Protein AF-A0A842SS06-F1 (afdb_monomer_lite)

pLDDT: mean 89.24, std 9.5, range [50.16, 98.62]

Structure (mmCIF, N/CA/C/O backbone):
data_AF-A0A842SS06-F1
#
_entry.id   AF-A0A842SS06-F1
#
loop_
_atom_site.group_PDB
_atom_site.id
_atom_site.type_symbol
_atom_site.label_atom_id
_atom_site.label_alt_id
_atom_site.label_comp_id
_atom_site.label_asym_id
_atom_site.label_entity_id
_atom_site.label_seq_id
_atom_site.pdbx_PDB_ins_code
_atom_site.Cartn_x
_atom_site.Cartn_y
_atom_site.Cartn_z
_atom_site.occupancy
_atom_site.B_iso_or_equiv
_atom_site.auth_seq_id
_atom_site.auth_comp_id
_atom_site.auth_asym_id
_atom_site.auth_atom_id
_atom_site.pdbx_PDB_model_num
ATOM 1 N N . MET A 1 1 ? -14.547 12.634 39.208 1.00 50.16 1 MET A N 1
ATOM 2 C CA . MET A 1 1 ? -13.342 12.681 38.345 1.00 50.16 1 MET A CA 1
ATOM 3 C C . MET A 1 1 ? -13.257 11.516 37.355 1.00 50.16 1 MET A C 1
ATOM 5 O O . MET A 1 1 ? -12.774 11.749 36.260 1.00 50.16 1 MET A O 1
ATOM 9 N N . ALA A 1 2 ? -13.792 10.322 37.657 1.00 51.84 2 ALA A N 1
ATOM 10 C CA . ALA A 1 2 ? -13.862 9.207 36.695 1.00 51.84 2 ALA A CA 1
ATOM 11 C C . ALA A 1 2 ? -14.720 9.486 35.431 1.00 51.84 2 ALA A C 1
ATOM 13 O O . ALA A 1 2 ? -14.421 8.954 34.372 1.00 51.84 2 ALA A O 1
ATOM 14 N N . SER A 1 3 ? -15.727 10.371 35.515 1.00 61.06 3 SER A N 1
ATOM 15 C CA . SER A 1 3 ? -16.602 10.761 34.384 1.00 61.06 3 SER A CA 1
ATOM 16 C C . SER A 1 3 ? -15.873 11.538 33.279 1.00 61.06 3 SER A C 1
ATOM 18 O O . SER A 1 3 ? -16.062 11.269 32.102 1.00 61.06 3 SER A O 1
ATOM 20 N N . VAL A 1 4 ? -14.992 12.467 33.662 1.00 61.19 4 VAL A N 1
ATOM 21 C CA . VAL A 1 4 ? -14.323 13.394 32.727 1.00 61.19 4 VAL A CA 1
ATOM 22 C C . VAL A 1 4 ? -13.230 12.685 31.922 1.00 61.19 4 VAL A C 1
ATOM 24 O O . VAL A 1 4 ? -12.975 13.020 30.771 1.00 61.19 4 VAL A O 1
ATOM 27 N N . ILE A 1 5 ? -12.583 11.680 32.525 1.00 61.94 5 ILE A N 1
ATOM 28 C CA . ILE A 1 5 ? -11.560 10.871 31.850 1.00 61.94 5 ILE A CA 1
ATOM 29 C C . ILE A 1 5 ? -12.209 9.990 30.769 1.00 61.94 5 ILE A C 1
ATOM 31 O O . ILE A 1 5 ? -11.671 9.901 29.670 1.00 61.94 5 ILE A O 1
ATOM 35 N N . GLY A 1 6 ? -13.387 9.414 31.043 1.00 79.75 6 GLY A N 1
ATOM 36 C CA . GLY A 1 6 ? -14.127 8.603 30.069 1.00 79.75 6 GLY A CA 1
ATOM 37 C C . GLY A 1 6 ? -14.725 9.411 28.911 1.00 79.75 6 GLY A C 1
ATOM 38 O O . GLY A 1 6 ? -14.700 8.953 27.772 1.00 79.75 6 GLY A O 1
ATOM 39 N N . GLU A 1 7 ? -15.215 10.625 29.174 1.00 83.19 7 GLU A N 1
ATOM 40 C CA . GLU A 1 7 ? -15.720 11.528 28.126 1.00 83.19 7 GLU A CA 1
ATOM 41 C C . GLU A 1 7 ? -14.605 11.976 27.177 1.00 83.19 7 GLU A C 1
ATOM 43 O O . GLU A 1 7 ? -14.757 11.880 25.962 1.00 83.19 7 GLU A O 1
ATOM 48 N N . ARG A 1 8 ? -13.442 12.358 27.716 1.00 88.56 8 ARG A N 1
ATOM 49 C CA . ARG A 1 8 ? -12.297 12.780 26.901 1.00 88.56 8 ARG A CA 1
ATOM 50 C C . ARG A 1 8 ? -11.749 11.656 26.021 1.00 88.56 8 ARG A C 1
ATOM 52 O O . ARG A 1 8 ? -11.415 11.896 24.866 1.00 88.56 8 ARG A O 1
ATOM 59 N N . GLU A 1 9 ? -11.636 10.438 26.553 1.00 90.12 9 GLU A N 1
ATOM 60 C CA . GLU A 1 9 ? -11.196 9.284 25.758 1.00 90.12 9 GLU A CA 1
ATOM 61 C C . GLU A 1 9 ? -12.185 8.992 24.622 1.00 90.12 9 GLU A C 1
ATOM 63 O O . GLU A 1 9 ? -11.783 8.707 23.493 1.00 90.12 9 GLU A O 1
ATOM 68 N N . ARG A 1 10 ? -13.486 9.106 24.902 1.00 89.56 10 ARG A N 1
ATOM 69 C CA . ARG A 1 10 ? -14.530 8.927 23.897 1.00 89.56 10 ARG A CA 1
ATOM 70 C C . ARG A 1 10 ? -14.431 9.969 22.781 1.00 89.56 10 ARG A C 1
ATOM 72 O O . ARG A 1 10 ? -14.426 9.583 21.617 1.00 89.56 10 ARG A O 1
ATOM 79 N N . GLU A 1 11 ? -14.298 11.248 23.123 1.00 93.62 11 GLU A N 1
ATOM 80 C CA . GLU A 1 11 ? -14.119 12.330 22.144 1.00 93.62 11 GLU A CA 1
ATOM 81 C C . GLU A 1 11 ? -12.881 12.095 21.266 1.00 93.62 11 GLU A C 1
ATOM 83 O O . GLU A 1 11 ? -12.940 12.250 20.049 1.00 93.62 11 GLU A O 1
ATOM 88 N N . GLN A 1 12 ? -11.770 11.646 21.856 1.00 94.81 12 GLN A N 1
ATOM 89 C CA . GLN A 1 12 ? -10.545 11.329 21.115 1.00 94.81 12 GLN A CA 1
ATOM 90 C C . GLN A 1 12 ? -10.717 10.149 20.150 1.00 94.81 12 GLN A C 1
ATOM 92 O O . GLN A 1 12 ? -10.167 10.172 19.051 1.00 94.81 12 GLN A O 1
ATOM 97 N N . ARG A 1 13 ? -11.480 9.119 20.534 1.00 94.19 13 ARG A N 1
ATOM 98 C CA . ARG A 1 13 ? -11.802 7.993 19.643 1.00 94.19 13 ARG A CA 1
ATOM 99 C C . ARG A 1 13 ? -12.704 8.429 18.491 1.00 94.19 13 ARG A C 1
ATOM 101 O O . ARG A 1 13 ? -12.464 8.029 17.356 1.00 94.19 13 ARG A O 1
ATOM 108 N N . GLU A 1 14 ? -13.715 9.250 18.769 1.00 95.88 14 GLU A N 1
ATOM 109 C CA . GLU A 1 14 ? -14.616 9.802 17.749 1.00 95.88 14 GLU A CA 1
ATOM 110 C C . GLU A 1 14 ? -13.849 10.695 16.753 1.00 95.88 14 GLU A C 1
ATOM 112 O O . GLU A 1 14 ? -14.025 10.562 15.541 1.00 95.88 14 GLU A O 1
ATOM 117 N N . GLU A 1 15 ? -12.931 11.527 17.252 1.00 97.25 15 GLU A N 1
ATOM 118 C CA . GLU A 1 15 ? -12.000 12.329 16.451 1.00 97.25 15 GLU A CA 1
ATOM 119 C C . GLU A 1 15 ? -11.116 11.456 15.553 1.00 97.25 15 GLU A C 1
ATOM 121 O O . GLU A 1 15 ? -11.049 11.678 14.344 1.00 97.25 15 GLU A O 1
ATOM 126 N N . ALA A 1 16 ? -10.472 10.434 16.125 1.00 97.38 16 ALA A N 1
ATOM 127 C CA . ALA A 1 16 ? -9.607 9.524 15.382 1.00 97.38 16 ALA A CA 1
ATOM 128 C C . ALA A 1 16 ? -10.370 8.823 14.251 1.00 97.38 16 ALA A C 1
ATOM 130 O O . ALA A 1 16 ? -9.906 8.802 13.115 1.00 97.38 16 ALA A O 1
ATOM 131 N N . VAL A 1 17 ? -11.574 8.311 14.528 1.00 97.88 17 VAL A N 1
ATOM 132 C CA . VAL A 1 17 ? -12.430 7.697 13.502 1.00 97.88 17 VAL A CA 1
ATOM 133 C C . VAL A 1 17 ? -12.761 8.686 12.389 1.00 97.88 17 VAL A C 1
ATOM 135 O O . VAL A 1 17 ? -12.757 8.299 11.222 1.00 97.88 17 VAL A O 1
ATOM 138 N N . ARG A 1 18 ? -13.053 9.950 12.720 1.00 98.38 18 ARG A N 1
ATOM 139 C CA . ARG A 1 18 ? -13.355 10.961 11.703 1.00 98.38 18 ARG A CA 1
ATOM 140 C C . ARG A 1 18 ? -12.153 11.207 10.790 1.00 98.38 18 ARG A C 1
ATOM 142 O O . ARG A 1 18 ? -12.307 11.111 9.578 1.00 98.38 18 ARG A O 1
ATOM 149 N N . LEU A 1 19 ? -10.970 11.430 11.361 1.00 98.50 19 LEU A N 1
ATOM 150 C CA . LEU A 1 19 ? -9.739 11.658 10.595 1.00 98.50 19 LEU A CA 1
ATOM 151 C C . LEU A 1 19 ? -9.388 10.465 9.693 1.00 98.50 19 LEU A C 1
ATOM 153 O O . LEU A 1 19 ? -8.997 10.649 8.544 1.00 98.50 19 LEU A O 1
ATOM 157 N N . LEU A 1 20 ? -9.566 9.233 10.181 1.00 98.38 20 LEU A N 1
ATOM 158 C CA . LEU A 1 20 ? -9.322 8.031 9.377 1.00 98.38 20 LEU A CA 1
ATOM 159 C C . LEU A 1 20 ? -10.307 7.914 8.203 1.00 98.38 20 LEU A C 1
ATOM 161 O O . LEU A 1 20 ? -9.906 7.509 7.115 1.00 98.38 20 LEU A O 1
ATOM 165 N N . LYS A 1 21 ? -11.575 8.305 8.386 1.00 98.50 21 LYS A N 1
ATOM 166 C CA . LYS A 1 21 ? -12.567 8.343 7.296 1.00 98.50 21 LYS A CA 1
ATOM 167 C C . LYS A 1 21 ? -12.237 9.401 6.247 1.00 98.50 21 LYS A C 1
ATOM 169 O O . LYS A 1 21 ? -12.287 9.098 5.061 1.00 98.50 21 LYS A O 1
ATOM 174 N N . GLU A 1 22 ? -11.848 10.601 6.674 1.00 98.62 22 GLU A N 1
ATOM 175 C CA . GLU A 1 22 ? -11.381 11.664 5.770 1.00 98.62 22 GLU A CA 1
ATOM 176 C C . GLU A 1 22 ? -10.154 11.202 4.954 1.00 98.62 22 GLU A C 1
ATOM 178 O O . GLU A 1 22 ? -10.046 11.470 3.753 1.00 98.62 22 GLU A O 1
ATOM 183 N N . GLN A 1 23 ? -9.250 10.431 5.570 1.00 98.50 23 GLN A N 1
ATOM 184 C CA . GLN A 1 23 ? -8.120 9.838 4.855 1.00 98.50 23 GLN A CA 1
ATOM 185 C C . GLN A 1 23 ? -8.563 8.754 3.858 1.00 98.50 23 GLN A C 1
ATOM 187 O O . GLN A 1 23 ? -8.048 8.732 2.744 1.00 98.50 23 GLN A O 1
ATOM 192 N N . ILE A 1 24 ? -9.530 7.891 4.200 1.00 98.56 24 ILE A N 1
ATOM 193 C CA . ILE A 1 24 ? -10.100 6.910 3.253 1.00 98.56 24 ILE A CA 1
ATOM 194 C C . ILE A 1 24 ? -10.688 7.616 2.024 1.00 98.56 24 ILE A C 1
ATOM 196 O O . ILE A 1 24 ? -10.473 7.167 0.899 1.00 98.56 24 ILE A O 1
ATOM 200 N N . GLU A 1 25 ? -11.393 8.734 2.214 1.00 98.50 25 GLU A N 1
ATOM 201 C CA . GLU A 1 25 ? -11.915 9.540 1.103 1.00 98.50 25 GLU A CA 1
ATOM 202 C C . GLU A 1 25 ? -10.783 10.081 0.222 1.00 98.50 25 GLU A C 1
ATOM 204 O O . GLU A 1 25 ? -10.848 9.979 -1.004 1.00 98.50 25 GLU A O 1
ATOM 209 N N . THR A 1 26 ? -9.712 10.584 0.840 1.00 98.44 26 THR A N 1
ATOM 210 C CA . THR A 1 26 ? -8.523 11.072 0.128 1.00 98.44 26 THR A CA 1
ATOM 211 C C . THR A 1 26 ? -7.868 9.967 -0.705 1.00 98.44 26 THR A C 1
ATOM 213 O O . THR A 1 26 ? -7.607 10.162 -1.891 1.00 98.44 26 THR A O 1
ATOM 216 N N . GLU A 1 27 ? -7.652 8.783 -0.128 1.00 98.38 27 GLU A N 1
ATOM 217 C CA . GLU A 1 27 ? -7.098 7.632 -0.854 1.00 98.38 27 GLU A CA 1
ATOM 218 C C . GLU A 1 27 ? -8.029 7.173 -1.990 1.00 98.38 27 GLU A C 1
ATOM 220 O O . GLU A 1 27 ? -7.569 6.811 -3.073 1.00 98.38 27 GLU A O 1
ATOM 225 N N . GLY A 1 28 ? -9.349 7.243 -1.789 1.00 98.06 28 GLY A N 1
ATOM 226 C CA . GLY A 1 28 ? -10.339 6.943 -2.824 1.00 98.06 28 GLY A CA 1
ATOM 227 C C . GLY A 1 28 ? -10.257 7.893 -4.024 1.00 98.06 28 GLY A C 1
ATOM 228 O O . GLY A 1 28 ? -10.354 7.448 -5.172 1.00 98.06 28 GLY A O 1
ATOM 229 N N . LEU A 1 29 ? -10.024 9.186 -3.775 1.00 98.00 29 LEU A N 1
ATOM 230 C CA . LEU A 1 29 ? -9.781 10.171 -4.832 1.00 98.00 29 LEU A CA 1
ATOM 231 C C . LEU A 1 29 ? -8.485 9.866 -5.592 1.00 98.00 29 LEU A C 1
ATOM 233 O O . LEU A 1 29 ? -8.498 9.873 -6.822 1.00 98.00 29 LEU A O 1
ATOM 237 N N . LEU A 1 30 ? -7.403 9.512 -4.891 1.00 96.94 30 LEU A N 1
ATOM 238 C CA . LEU A 1 30 ? -6.136 9.121 -5.522 1.00 96.94 30 LEU A CA 1
ATOM 239 C C . LEU A 1 30 ? -6.311 7.904 -6.442 1.00 96.94 30 LEU A C 1
ATOM 241 O O . LEU A 1 30 ? -5.863 7.920 -7.588 1.00 96.94 30 LEU A O 1
ATOM 245 N N . VAL A 1 31 ? -7.031 6.870 -5.992 1.00 96.94 31 VAL A N 1
ATOM 246 C CA . VAL A 1 31 ? -7.350 5.693 -6.821 1.00 96.94 31 VAL A CA 1
ATOM 247 C C . VAL A 1 31 ? -8.101 6.091 -8.095 1.00 96.94 31 VAL A C 1
ATOM 249 O O . VAL A 1 31 ? -7.778 5.600 -9.182 1.00 96.94 31 VAL A O 1
ATOM 252 N N . ALA A 1 32 ? -9.091 6.981 -7.981 1.00 96.19 32 ALA A N 1
ATOM 253 C CA . ALA A 1 32 ? -9.853 7.463 -9.128 1.00 96.19 32 ALA A CA 1
ATOM 254 C C . ALA A 1 32 ? -8.969 8.244 -10.116 1.00 96.19 32 ALA A C 1
ATOM 256 O O . ALA A 1 32 ? -9.017 7.969 -11.319 1.00 96.19 32 ALA A O 1
ATOM 257 N N . GLU A 1 33 ? -8.118 9.146 -9.617 1.00 95.06 33 GLU A N 1
ATOM 258 C CA . GLU A 1 33 ? -7.175 9.903 -10.443 1.00 95.06 33 GLU A CA 1
ATOM 259 C C . GLU A 1 33 ? -6.212 8.975 -11.190 1.00 95.06 33 GLU A C 1
ATOM 261 O O . GLU A 1 33 ? -6.053 9.093 -12.408 1.00 95.06 33 GLU A O 1
ATOM 266 N N . TYR A 1 34 ? -5.602 8.003 -10.507 1.00 92.50 34 TYR A N 1
ATOM 267 C CA . TYR A 1 34 ? -4.663 7.079 -11.149 1.00 92.50 34 TYR A CA 1
ATOM 268 C C . TYR A 1 34 ? -5.320 6.220 -12.221 1.00 92.50 34 TYR A C 1
ATOM 270 O O . TYR A 1 34 ? -4.701 5.966 -13.260 1.00 92.50 34 TYR A O 1
ATOM 278 N N . LYS A 1 35 ? -6.573 5.807 -12.012 1.00 91.12 35 LYS A N 1
ATOM 279 C CA . LYS A 1 35 ? -7.343 5.084 -13.024 1.00 91.12 35 LYS A CA 1
ATOM 280 C C . LYS A 1 35 ? -7.562 5.947 -14.267 1.00 91.12 35 LYS A C 1
ATOM 282 O O . LYS A 1 35 ? -7.257 5.504 -15.374 1.00 91.12 35 LYS A O 1
ATOM 287 N N . GLU A 1 36 ? -8.011 7.188 -14.089 1.00 93.19 36 GLU A N 1
ATOM 288 C CA . GLU A 1 36 ? -8.242 8.116 -15.199 1.00 93.19 36 GLU A CA 1
ATOM 289 C C . GLU A 1 36 ? -6.943 8.439 -15.959 1.00 93.19 36 GLU A C 1
ATOM 291 O O . GLU A 1 36 ? -6.908 8.425 -17.194 1.00 93.19 36 GLU A O 1
ATOM 296 N N . PHE A 1 37 ? -5.844 8.702 -15.247 1.00 91.44 37 PHE A N 1
ATOM 297 C CA . PHE A 1 37 ? -4.545 8.938 -15.877 1.00 91.44 37 PHE A CA 1
ATOM 298 C C . PHE A 1 37 ? -4.022 7.686 -16.592 1.00 91.44 37 PHE A C 1
ATOM 300 O O . PHE A 1 37 ? -3.521 7.786 -17.715 1.00 91.44 37 PHE A O 1
ATOM 307 N N . GLY A 1 38 ? -4.167 6.504 -15.990 1.00 89.50 38 GLY A N 1
ATOM 308 C CA . GLY A 1 38 ? -3.709 5.231 -16.549 1.00 89.50 38 GLY A CA 1
ATOM 309 C C . GLY A 1 38 ? -4.344 4.892 -17.901 1.00 89.50 38 GLY A C 1
ATOM 310 O O . GLY A 1 38 ? -3.656 4.372 -18.788 1.00 89.50 38 GLY A O 1
ATOM 311 N N . GLU A 1 39 ? -5.616 5.250 -18.093 1.00 89.56 39 GLU A N 1
ATOM 312 C CA . GLU A 1 39 ? -6.340 5.098 -19.364 1.00 89.56 39 GLU A CA 1
ATOM 313 C C . GLU A 1 39 ? -5.770 5.991 -20.480 1.00 89.56 39 GLU A C 1
ATOM 315 O O . GLU A 1 39 ? -5.752 5.593 -21.648 1.00 89.56 39 GLU A O 1
ATOM 320 N N . LYS A 1 40 ? -5.239 7.170 -20.130 1.00 93.50 40 LYS A N 1
ATOM 321 C CA . LYS A 1 40 ? -4.690 8.156 -21.081 1.00 93.50 40 LYS A CA 1
ATOM 322 C C . LYS A 1 40 ? -3.222 7.904 -21.439 1.00 93.50 40 LYS A C 1
ATOM 324 O O . LYS A 1 40 ? -2.743 8.371 -22.472 1.00 93.50 40 LYS A O 1
ATOM 329 N N . VAL A 1 41 ? -2.482 7.177 -20.603 1.00 94.12 41 VAL A N 1
ATOM 330 C CA . VAL A 1 41 ? -1.051 6.910 -20.804 1.00 94.12 41 VAL A CA 1
ATOM 331 C C . VAL A 1 41 ? -0.846 5.789 -21.821 1.00 94.12 41 VAL A C 1
ATOM 333 O O . VAL A 1 41 ? -1.235 4.652 -21.576 1.00 94.12 41 VAL A O 1
ATOM 336 N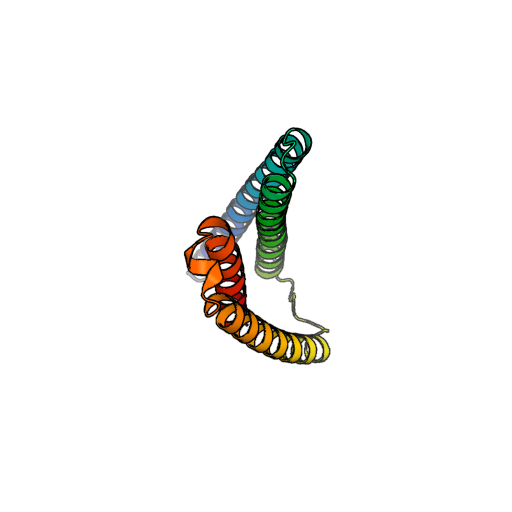 N . SER A 1 42 ? -0.169 6.066 -22.938 1.00 93.12 42 SER A N 1
ATOM 337 C CA . SER A 1 42 ? 0.162 5.057 -23.962 1.00 93.12 42 SER A CA 1
ATOM 338 C C . SER A 1 42 ? 1.374 4.188 -23.603 1.00 93.12 42 SER A C 1
ATOM 340 O O . SER A 1 42 ? 1.477 3.047 -24.055 1.00 93.12 42 SER A O 1
ATOM 342 N N . ASN A 1 43 ? 2.292 4.699 -22.776 1.00 94.19 43 ASN A N 1
ATOM 343 C CA . ASN A 1 43 ? 3.476 3.960 -22.350 1.00 94.19 43 ASN A CA 1
ATOM 344 C C . ASN A 1 43 ? 3.108 2.896 -21.303 1.00 94.19 43 ASN A C 1
ATOM 346 O O . ASN A 1 43 ? 2.752 3.213 -20.168 1.00 94.19 43 ASN A O 1
ATOM 350 N N . LEU A 1 44 ? 3.251 1.621 -21.669 1.00 91.25 44 LEU A N 1
ATOM 351 C CA . LEU A 1 44 ? 2.888 0.499 -20.803 1.00 91.25 44 LEU A CA 1
ATOM 352 C C . LEU A 1 44 ? 3.685 0.459 -19.487 1.00 91.25 44 LEU A C 1
ATOM 354 O O . LEU A 1 44 ? 3.140 0.057 -18.463 1.00 91.25 44 LEU A O 1
ATOM 358 N N . GLY A 1 45 ? 4.955 0.871 -19.496 1.00 87.69 45 GLY A N 1
ATOM 359 C CA . GLY A 1 45 ? 5.787 0.928 -18.292 1.00 87.69 45 GLY A CA 1
ATOM 360 C C . GLY A 1 45 ? 5.274 1.965 -17.296 1.00 87.69 45 GLY A C 1
ATOM 361 O O . GLY A 1 45 ? 5.080 1.651 -16.126 1.00 87.69 45 GLY A O 1
ATOM 362 N N . VAL A 1 46 ? 4.952 3.167 -17.778 1.00 89.38 46 VAL A N 1
ATOM 363 C CA . VAL A 1 46 ? 4.352 4.225 -16.948 1.00 89.38 46 VAL A CA 1
ATOM 364 C C . VAL A 1 46 ? 2.983 3.791 -16.421 1.00 89.38 46 VAL A C 1
ATOM 366 O O . VAL A 1 46 ? 2.695 3.980 -15.244 1.00 89.38 46 VAL A O 1
ATOM 369 N N . ARG A 1 47 ? 2.161 3.129 -17.245 1.00 92.44 47 ARG A N 1
ATOM 370 C CA . ARG A 1 47 ? 0.865 2.596 -16.797 1.00 92.44 47 ARG A CA 1
ATOM 371 C C . ARG A 1 47 ? 1.016 1.567 -15.671 1.00 92.44 47 ARG A C 1
ATOM 373 O O . ARG A 1 47 ? 0.252 1.599 -14.714 1.00 92.44 47 ARG A O 1
ATOM 380 N N . ARG A 1 48 ? 2.018 0.683 -15.751 1.00 91.06 48 ARG A N 1
ATOM 381 C CA . ARG A 1 48 ? 2.325 -0.281 -14.677 1.00 91.06 48 ARG A CA 1
ATOM 382 C C . ARG A 1 48 ? 2.737 0.415 -13.380 1.00 91.06 48 ARG A C 1
ATOM 384 O O . ARG A 1 48 ? 2.300 -0.014 -12.321 1.00 91.06 48 ARG A O 1
ATOM 391 N N . MET A 1 49 ? 3.512 1.495 -13.468 1.00 88.69 49 MET A N 1
ATOM 392 C CA . MET A 1 49 ? 3.870 2.298 -12.294 1.00 88.69 49 MET A CA 1
ATOM 393 C C . MET A 1 49 ? 2.650 2.964 -11.660 1.00 88.69 49 MET A C 1
ATOM 395 O O . MET A 1 49 ? 2.484 2.885 -10.449 1.00 88.69 49 MET A O 1
ATOM 399 N N . LEU A 1 50 ? 1.760 3.550 -12.465 1.00 91.12 50 LEU A N 1
ATOM 400 C CA . LEU A 1 50 ? 0.511 4.127 -11.957 1.00 91.12 50 LEU A CA 1
ATOM 401 C C . LEU A 1 50 ? -0.370 3.074 -11.275 1.00 91.12 50 LEU A C 1
ATOM 403 O O . LEU A 1 50 ? -0.946 3.349 -10.230 1.00 91.12 50 LEU A O 1
ATOM 407 N N . HIS A 1 51 ? -0.436 1.855 -11.820 1.00 91.75 51 HIS A N 1
ATOM 408 C CA . HIS A 1 51 ? -1.147 0.756 -11.165 1.00 91.75 51 HIS A CA 1
ATOM 409 C C . HIS A 1 51 ? -0.514 0.370 -9.823 1.00 91.75 51 HIS A C 1
ATOM 411 O O . HIS A 1 51 ? -1.249 0.130 -8.875 1.00 91.75 51 HIS A O 1
ATOM 417 N N . ALA A 1 52 ? 0.818 0.324 -9.726 1.00 90.44 52 ALA A N 1
ATOM 418 C CA . ALA A 1 52 ? 1.497 0.027 -8.464 1.00 90.44 52 ALA A CA 1
ATOM 419 C C . ALA A 1 52 ? 1.153 1.063 -7.380 1.00 90.44 52 ALA A C 1
ATOM 421 O O . ALA A 1 52 ? 0.766 0.686 -6.280 1.00 90.44 52 ALA A O 1
ATOM 422 N N . ILE A 1 53 ? 1.189 2.355 -7.723 1.00 90.19 53 ILE A N 1
ATOM 423 C CA . ILE A 1 53 ? 0.822 3.440 -6.798 1.00 90.19 53 ILE A CA 1
ATOM 424 C C . ILE A 1 53 ? -0.663 3.348 -6.407 1.00 90.19 53 ILE A C 1
ATOM 426 O O . ILE A 1 53 ? -1.014 3.495 -5.241 1.00 90.19 53 ILE A O 1
ATOM 430 N N . MET A 1 54 ? -1.542 3.041 -7.364 1.00 94.00 54 MET A N 1
ATOM 431 C CA . MET A 1 54 ? -2.964 2.826 -7.088 1.00 94.00 54 MET A CA 1
ATOM 432 C C . MET A 1 54 ? -3.197 1.663 -6.110 1.00 94.00 54 MET A C 1
ATOM 434 O O . MET A 1 54 ? -4.051 1.775 -5.232 1.00 94.00 54 MET A O 1
ATOM 438 N N . PHE A 1 55 ? -2.447 0.562 -6.236 1.00 93.69 55 PHE A N 1
ATOM 439 C CA . PHE A 1 55 ? -2.536 -0.561 -5.298 1.00 93.69 55 PHE A CA 1
ATOM 440 C C . PHE A 1 55 ? -2.089 -0.174 -3.884 1.00 93.69 55 PHE A C 1
ATOM 442 O O . PHE A 1 55 ? -2.678 -0.658 -2.919 1.00 93.69 55 PHE A O 1
ATOM 449 N N . ASP A 1 56 ? -1.118 0.730 -3.743 1.00 92.62 56 ASP A N 1
ATOM 450 C CA . ASP A 1 56 ? -0.732 1.259 -2.432 1.00 92.62 56 ASP A CA 1
ATOM 451 C C . ASP A 1 56 ? -1.855 2.078 -1.783 1.00 92.62 56 ASP A C 1
ATOM 453 O O . ASP A 1 56 ? -2.166 1.848 -0.615 1.00 92.62 56 ASP A O 1
ATOM 457 N N . SER A 1 57 ? -2.530 2.956 -2.532 1.00 95.19 57 SER A N 1
ATOM 458 C CA . SER A 1 57 ? -3.701 3.679 -2.008 1.00 95.19 57 SER A CA 1
ATOM 459 C C . SER A 1 57 ? -4.835 2.732 -1.609 1.00 95.19 57 SER A C 1
ATOM 461 O O . SER A 1 57 ? -5.454 2.906 -0.561 1.00 95.19 57 SER A O 1
ATOM 463 N N . GLN A 1 58 ? -5.076 1.670 -2.385 1.00 96.88 58 GLN A N 1
ATOM 464 C CA . GLN A 1 58 ? -6.053 0.637 -2.016 1.00 96.88 58 GLN A CA 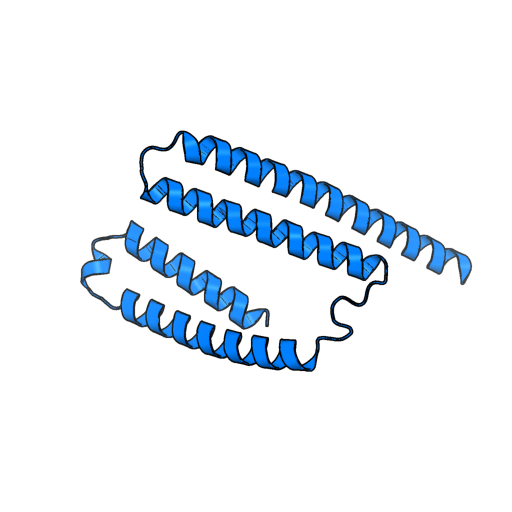1
ATOM 465 C C . GLN A 1 58 ? -5.660 -0.092 -0.727 1.00 96.88 58 GLN A C 1
ATOM 467 O O . GLN A 1 58 ? -6.491 -0.260 0.160 1.00 96.88 58 GLN A O 1
ATOM 472 N N . LYS A 1 59 ? -4.384 -0.462 -0.579 1.00 94.38 59 LYS A N 1
ATOM 473 C CA . LYS A 1 59 ? -3.853 -1.039 0.663 1.00 94.38 59 LYS A CA 1
ATOM 474 C C . LYS A 1 59 ? -4.073 -0.100 1.852 1.00 94.38 59 LYS A C 1
ATOM 476 O O . LYS A 1 59 ? -4.464 -0.563 2.920 1.00 94.38 59 LYS A O 1
ATOM 481 N N . HIS A 1 60 ? -3.837 1.203 1.691 1.00 96.38 60 HIS A N 1
ATOM 482 C CA . HIS A 1 60 ? -4.059 2.175 2.764 1.00 96.38 60 HIS A CA 1
ATOM 483 C C . HIS A 1 60 ? -5.525 2.233 3.194 1.00 96.38 60 HIS A C 1
ATOM 485 O O . HIS A 1 60 ? -5.784 2.236 4.393 1.00 96.38 60 HIS A O 1
ATOM 491 N N . ILE A 1 61 ? -6.473 2.209 2.252 1.00 97.69 61 ILE A N 1
ATOM 492 C CA . ILE A 1 61 ? -7.911 2.171 2.567 1.00 97.69 61 ILE A CA 1
ATOM 493 C C . ILE A 1 61 ? -8.238 0.985 3.483 1.00 97.69 61 ILE A C 1
ATOM 495 O O . ILE A 1 61 ? -8.867 1.180 4.522 1.00 97.69 61 ILE A O 1
ATOM 499 N N . GLU A 1 62 ? -7.754 -0.215 3.154 1.00 96.12 62 GLU A N 1
ATOM 500 C CA . GLU A 1 62 ? -7.995 -1.420 3.962 1.00 96.12 62 GLU A CA 1
ATOM 501 C C . GLU A 1 62 ? -7.363 -1.320 5.361 1.00 96.12 62 GLU A C 1
ATOM 503 O O . GLU A 1 62 ? -7.992 -1.660 6.363 1.00 96.12 62 GLU A O 1
ATOM 508 N N . VAL A 1 63 ? -6.137 -0.793 5.459 1.00 93.62 63 VAL A N 1
ATOM 509 C CA . VAL A 1 63 ? -5.456 -0.582 6.750 1.00 93.62 63 VAL A CA 1
ATOM 510 C C . VAL A 1 63 ? -6.213 0.423 7.624 1.00 93.62 63 VAL A C 1
ATOM 512 O O . VAL A 1 63 ? -6.395 0.194 8.821 1.00 93.62 63 VAL A O 1
ATOM 515 N N . LEU A 1 64 ? -6.672 1.532 7.040 1.00 97.38 64 LEU A N 1
ATOM 516 C CA . LEU A 1 64 ? -7.434 2.565 7.743 1.00 97.38 64 LEU A CA 1
ATOM 517 C C . LEU A 1 64 ? -8.795 2.030 8.203 1.00 97.38 64 LEU A C 1
ATOM 519 O O . LEU A 1 64 ? -9.207 2.309 9.329 1.00 97.38 64 LEU A O 1
ATOM 523 N N . GLN A 1 65 ? -9.463 1.224 7.374 1.00 97.00 65 GLN A N 1
ATOM 524 C CA . GLN A 1 65 ? -10.725 0.586 7.734 1.00 97.00 65 GLN A CA 1
ATOM 525 C C . GLN A 1 65 ? -10.540 -0.402 8.893 1.00 97.00 65 GLN A C 1
ATOM 527 O O . GLN A 1 65 ? -11.258 -0.306 9.887 1.00 97.00 65 GLN A O 1
ATOM 532 N N . ALA A 1 66 ? -9.517 -1.261 8.843 1.00 92.81 66 ALA A N 1
ATOM 533 C CA . ALA A 1 66 ? -9.197 -2.175 9.940 1.00 92.81 66 ALA A CA 1
ATOM 534 C C . ALA A 1 66 ? -8.879 -1.429 11.254 1.00 92.81 66 ALA A C 1
ATOM 536 O O . ALA A 1 66 ? -9.254 -1.879 12.340 1.00 92.81 66 ALA A O 1
ATOM 537 N N . ALA A 1 67 ? -8.225 -0.264 11.173 1.00 93.88 67 ALA A N 1
ATOM 538 C CA . ALA A 1 67 ? -7.981 0.592 12.332 1.00 93.88 67 ALA A CA 1
ATOM 539 C C . ALA A 1 67 ? -9.284 1.175 12.910 1.00 93.88 67 ALA A C 1
ATOM 541 O O . ALA A 1 67 ? -9.464 1.168 14.130 1.00 93.88 67 ALA A O 1
ATOM 542 N N . ILE A 1 68 ? -10.210 1.638 12.060 1.00 95.44 68 ILE A N 1
ATOM 543 C CA . ILE A 1 68 ? -11.543 2.097 12.485 1.00 95.44 68 ILE A CA 1
ATOM 544 C C . ILE A 1 68 ? -12.296 0.965 13.188 1.00 95.44 68 ILE A C 1
ATOM 546 O O . ILE A 1 68 ? -12.807 1.169 14.291 1.00 95.44 68 ILE A O 1
ATOM 550 N N . ASP A 1 69 ? -12.328 -0.221 12.585 1.00 93.44 69 ASP A N 1
ATOM 551 C CA . ASP A 1 69 ? -13.019 -1.392 13.127 1.00 93.44 69 ASP A CA 1
ATOM 552 C C . ASP A 1 69 ? -12.475 -1.753 14.517 1.00 93.44 69 ASP A C 1
ATOM 554 O O . ASP A 1 69 ? -13.245 -1.969 15.459 1.00 93.44 69 ASP A O 1
ATOM 558 N N . ASN A 1 70 ? -11.149 -1.705 14.689 1.00 91.75 70 ASN A N 1
ATOM 559 C CA . ASN A 1 70 ? -10.504 -1.920 15.981 1.00 91.75 70 ASN A CA 1
ATOM 560 C C . ASN A 1 70 ? -10.873 -0.850 17.024 1.00 91.75 70 ASN A C 1
ATOM 562 O O . ASN A 1 70 ? -11.220 -1.192 18.157 1.00 91.75 70 ASN A O 1
ATOM 566 N N . ILE A 1 71 ? -10.869 0.437 16.649 1.00 92.12 71 ILE A N 1
ATOM 567 C CA . ILE A 1 71 ? -11.277 1.542 17.540 1.00 92.12 71 ILE A CA 1
ATOM 568 C C . ILE A 1 71 ? -12.738 1.378 17.987 1.00 92.12 71 ILE A C 1
ATOM 570 O O . ILE A 1 71 ? -13.063 1.666 19.145 1.00 92.12 71 ILE A O 1
ATOM 574 N N . MET A 1 72 ? -13.599 0.876 17.095 1.00 89.81 72 MET A N 1
ATOM 575 C CA . MET A 1 72 ? -15.012 0.578 17.351 1.00 89.81 72 MET A CA 1
ATOM 576 C C . MET A 1 72 ? -15.244 -0.736 18.117 1.00 89.81 72 MET A C 1
ATOM 578 O O . MET A 1 72 ? -16.389 -1.085 18.404 1.00 89.81 72 MET A O 1
ATOM 582 N N . GLY A 1 73 ? -14.178 -1.443 18.502 1.00 86.44 73 GLY A N 1
ATOM 583 C CA . GLY A 1 73 ? -14.240 -2.623 19.362 1.00 86.44 73 GLY A CA 1
ATOM 584 C C . GLY A 1 73 ? -14.377 -3.955 18.624 1.00 86.44 73 GLY A C 1
ATOM 585 O O . GLY A 1 73 ? -14.665 -4.966 19.267 1.00 86.44 73 GLY A O 1
ATOM 586 N N . GLN A 1 74 ? -14.168 -3.990 17.305 1.00 85.88 74 GLN A N 1
ATOM 587 C CA . GLN A 1 74 ? -14.048 -5.246 16.570 1.00 85.88 74 GLN A CA 1
ATOM 588 C C . GLN A 1 74 ? -12.641 -5.831 16.770 1.00 85.88 74 GLN A C 1
ATOM 590 O O . GLN A 1 74 ? -11.626 -5.189 16.498 1.00 85.88 74 GLN A O 1
ATOM 595 N N . ASP A 1 75 ? -12.565 -7.072 17.257 1.00 78.94 75 ASP A N 1
ATOM 596 C CA . ASP A 1 75 ? -11.301 -7.814 17.307 1.00 78.94 75 ASP A CA 1
ATOM 597 C C . ASP A 1 75 ? -11.031 -8.421 15.925 1.00 78.94 75 ASP A C 1
ATOM 599 O O . ASP A 1 75 ? -11.477 -9.529 15.624 1.00 78.94 75 ASP A O 1
ATOM 603 N N . ILE A 1 76 ? -10.305 -7.670 15.091 1.00 73.06 76 ILE A N 1
ATOM 604 C CA . ILE A 1 76 ? -9.939 -8.036 13.711 1.00 73.06 76 ILE A CA 1
ATOM 605 C C . ILE A 1 76 ? -9.074 -9.310 13.620 1.00 73.06 76 ILE A C 1
ATOM 607 O O . ILE A 1 76 ? -8.858 -9.821 12.528 1.00 73.06 76 ILE A O 1
ATOM 611 N N . LEU A 1 77 ? -8.578 -9.841 14.747 1.00 72.50 77 LEU A N 1
ATOM 612 C CA . LEU A 1 77 ? -7.756 -11.057 14.811 1.00 72.50 77 LEU A CA 1
ATOM 613 C C . LEU A 1 77 ? -8.463 -12.215 15.534 1.00 72.50 77 LEU A C 1
ATOM 615 O O . LEU A 1 77 ? -7.819 -13.195 15.931 1.00 72.50 77 LEU A O 1
ATOM 619 N N . ARG A 1 78 ? -9.770 -12.115 15.794 1.00 69.88 78 ARG A N 1
ATOM 620 C CA . ARG A 1 78 ? -10.514 -13.151 16.517 1.00 69.88 78 ARG A CA 1
ATOM 621 C C . ARG A 1 78 ? -10.998 -14.245 15.568 1.00 69.88 78 ARG A C 1
ATOM 623 O O . ARG A 1 78 ? -11.910 -14.020 14.791 1.00 69.88 78 ARG A O 1
ATOM 630 N N . GLY A 1 79 ? -10.463 -15.456 15.721 1.00 64.94 79 GLY A N 1
ATOM 631 C CA . GLY A 1 79 ? -10.917 -16.653 14.994 1.00 64.94 79 GLY A CA 1
ATOM 632 C C . GLY A 1 79 ? -9.861 -17.242 14.062 1.00 64.94 79 GLY A C 1
ATOM 633 O O . GLY A 1 79 ? -9.698 -18.455 14.046 1.00 64.94 79 GLY A O 1
ATOM 634 N N . ASP A 1 80 ? -9.047 -16.397 13.430 1.00 71.19 80 ASP A N 1
ATOM 635 C CA . ASP A 1 80 ? -8.137 -16.827 12.353 1.00 71.19 80 ASP A CA 1
ATOM 636 C C . ASP A 1 80 ? -6.668 -16.946 12.792 1.00 71.1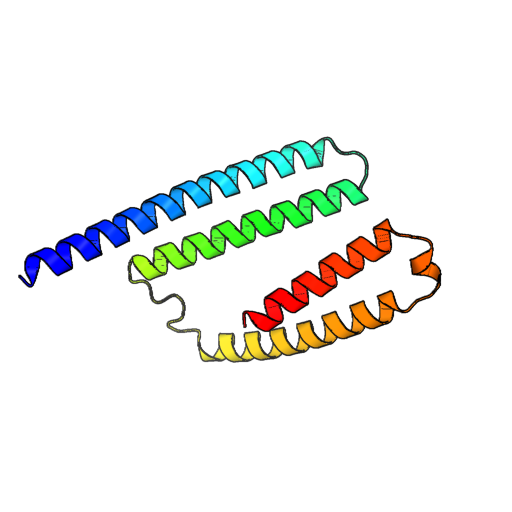9 80 ASP A C 1
ATOM 638 O O . ASP A 1 80 ? -5.760 -17.051 11.972 1.00 71.19 80 ASP A O 1
ATOM 642 N N . ARG A 1 81 ? -6.392 -16.919 14.104 1.00 70.81 81 ARG A N 1
ATOM 643 C CA . ARG A 1 81 ? -5.030 -16.717 14.637 1.00 70.81 81 ARG A CA 1
ATOM 644 C C . ARG A 1 81 ? -4.013 -17.772 14.211 1.00 70.81 81 ARG A C 1
ATOM 646 O O . ARG A 1 81 ? -2.846 -17.431 14.054 1.00 70.81 81 ARG A O 1
ATOM 653 N N . GLU A 1 82 ? -4.410 -19.034 14.080 1.00 77.56 82 GLU A N 1
ATOM 654 C CA . GLU A 1 82 ? -3.468 -20.114 13.757 1.00 77.56 82 GLU A CA 1
ATOM 655 C C . GLU A 1 82 ? -3.141 -20.157 12.259 1.00 77.56 82 GLU A C 1
ATOM 657 O O . GLU A 1 82 ? -1.966 -20.131 11.888 1.00 77.56 82 GLU A O 1
ATOM 662 N N . GLU A 1 83 ? -4.162 -20.119 11.400 1.00 80.94 83 GLU A N 1
ATOM 663 C CA . GLU A 1 83 ? -3.990 -20.071 9.943 1.00 80.94 83 GLU A CA 1
ATOM 664 C C . GLU A 1 83 ? -3.293 -18.782 9.495 1.00 80.94 83 GLU A C 1
ATOM 666 O O . GLU A 1 83 ? -2.379 -18.833 8.669 1.00 80.94 83 GLU A O 1
ATOM 671 N N . LEU A 1 84 ? -3.649 -17.643 10.099 1.00 81.69 84 LEU A N 1
ATOM 672 C CA . LEU A 1 84 ? -2.987 -16.365 9.859 1.00 81.69 84 LEU A CA 1
ATOM 673 C C . LEU A 1 84 ? -1.515 -16.422 10.266 1.00 81.69 84 LEU A C 1
ATOM 675 O O . LEU A 1 84 ? -0.658 -15.985 9.506 1.00 81.69 84 LEU A O 1
ATOM 679 N N . ARG A 1 85 ? -1.192 -16.991 11.433 1.00 81.25 85 ARG A N 1
ATOM 680 C CA . ARG A 1 85 ? 0.195 -17.086 11.911 1.00 81.25 85 ARG A CA 1
ATOM 681 C C . ARG A 1 85 ? 1.064 -17.921 10.977 1.00 81.25 85 ARG A C 1
ATOM 683 O O . ARG A 1 85 ? 2.194 -17.540 10.683 1.00 81.25 85 ARG A O 1
ATOM 690 N N . GLU A 1 86 ? 0.546 -19.048 10.510 1.00 86.56 86 GLU A N 1
ATOM 691 C CA . GLU A 1 86 ? 1.264 -19.910 9.576 1.00 86.56 86 GLU A CA 1
ATOM 692 C C . GLU A 1 86 ? 1.349 -19.281 8.170 1.00 86.56 86 GLU A C 1
ATOM 694 O O . GLU A 1 86 ? 2.383 -19.373 7.508 1.00 86.56 86 GLU A O 1
ATOM 699 N N . GLY A 1 87 ? 0.308 -18.566 7.731 1.00 86.69 87 GLY A N 1
ATOM 700 C CA . GLY A 1 87 ? 0.338 -17.744 6.519 1.00 86.69 87 GLY A CA 1
ATOM 701 C C . GLY A 1 87 ? 1.402 -16.645 6.572 1.00 86.69 87 GLY A C 1
ATOM 702 O O . GLY A 1 87 ? 2.203 -16.536 5.646 1.00 86.69 87 GLY A O 1
ATOM 703 N N . LEU A 1 88 ? 1.460 -15.892 7.674 1.00 86.06 88 LEU A N 1
ATOM 704 C CA . LEU A 1 88 ? 2.445 -14.835 7.912 1.00 86.06 88 LEU A CA 1
ATOM 705 C C . LEU A 1 88 ? 3.870 -15.384 7.974 1.00 86.06 88 LEU A C 1
ATOM 707 O O . LEU A 1 88 ? 4.763 -14.821 7.350 1.00 86.06 88 LEU A O 1
ATOM 711 N N . ARG A 1 89 ? 4.090 -16.525 8.641 1.00 86.56 89 ARG A N 1
ATOM 712 C CA . ARG A 1 89 ? 5.409 -17.176 8.666 1.00 86.56 89 ARG A CA 1
ATOM 713 C C . ARG A 1 89 ? 5.904 -17.482 7.252 1.00 86.56 89 ARG A C 1
ATOM 715 O O . ARG A 1 89 ? 7.032 -17.141 6.909 1.00 86.56 89 ARG A O 1
ATOM 722 N N . ARG A 1 90 ? 5.053 -18.089 6.418 1.00 90.00 90 ARG A N 1
ATOM 723 C CA . ARG A 1 90 ? 5.394 -18.362 5.013 1.00 90.00 90 ARG A CA 1
ATOM 724 C C . ARG A 1 90 ? 5.608 -17.083 4.212 1.00 90.00 90 ARG A C 1
ATOM 726 O O . ARG A 1 90 ? 6.475 -17.058 3.348 1.00 90.00 90 ARG A O 1
ATOM 733 N N . HIS A 1 91 ? 4.822 -16.045 4.478 1.00 88.88 91 HIS A N 1
ATOM 734 C CA . HIS A 1 91 ? 4.972 -14.753 3.822 1.00 88.88 91 HIS A CA 1
ATOM 735 C C . HIS A 1 91 ? 6.358 -14.153 4.093 1.00 88.88 91 HIS A C 1
ATOM 737 O O . HIS A 1 91 ? 7.086 -13.893 3.144 1.00 88.88 91 HIS A O 1
ATOM 743 N N . ILE A 1 92 ? 6.776 -14.083 5.360 1.00 88.25 92 ILE A N 1
ATOM 744 C CA . ILE A 1 92 ? 8.098 -13.588 5.783 1.00 88.25 92 ILE A CA 1
ATOM 745 C C . ILE A 1 92 ? 9.242 -14.365 5.105 1.00 88.25 92 ILE A C 1
ATOM 747 O O . ILE A 1 92 ? 10.227 -13.776 4.655 1.00 88.25 92 ILE A O 1
ATOM 751 N N . GLU A 1 93 ? 9.117 -15.692 4.993 1.00 91.88 93 GLU A N 1
ATOM 752 C CA . GLU A 1 93 ? 10.097 -16.537 4.291 1.00 91.88 93 GLU A CA 1
ATOM 753 C C . GLU A 1 93 ? 10.172 -16.216 2.790 1.00 91.88 93 GLU A C 1
ATOM 755 O O . GLU A 1 93 ? 11.260 -16.164 2.207 1.00 91.88 93 GLU A O 1
ATOM 760 N N . LEU A 1 94 ? 9.022 -15.977 2.154 1.00 93.69 94 LEU A N 1
ATOM 761 C CA . LEU A 1 94 ? 8.949 -15.604 0.744 1.00 93.69 94 LEU A CA 1
ATOM 762 C C . LEU A 1 94 ? 9.513 -14.203 0.492 1.00 93.69 94 LEU A C 1
ATOM 764 O O . LEU A 1 94 ? 10.221 -14.023 -0.499 1.00 93.69 94 LEU A O 1
ATOM 768 N N . GLU A 1 95 ? 9.256 -13.245 1.381 1.00 91.81 95 GLU A N 1
ATOM 769 C CA . GLU A 1 95 ? 9.812 -11.889 1.316 1.00 91.81 95 GLU A CA 1
ATOM 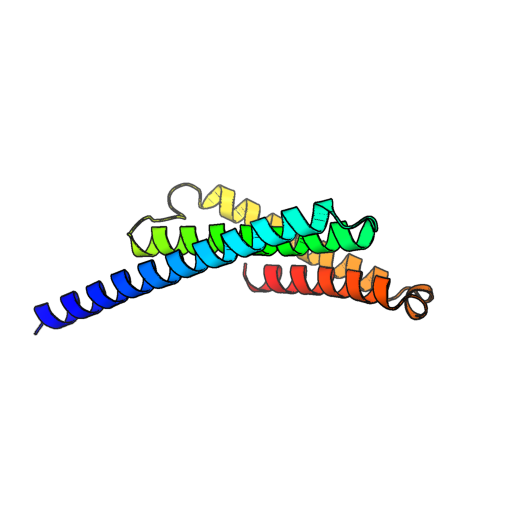770 C C . GLU A 1 95 ? 11.334 -11.904 1.422 1.00 91.81 95 GLU A C 1
ATOM 772 O O . GLU A 1 95 ? 12.012 -11.285 0.605 1.00 91.81 95 GLU A O 1
ATOM 777 N N . GLN A 1 96 ? 11.896 -12.674 2.359 1.00 93.25 96 GLN A N 1
ATOM 778 C CA . GLN A 1 96 ? 13.347 -12.814 2.483 1.00 93.25 96 GLN A CA 1
ATOM 779 C C . GLN A 1 96 ? 13.961 -13.361 1.184 1.00 93.25 96 GLN A C 1
ATOM 781 O O . GLN A 1 96 ? 14.924 -12.805 0.651 1.00 93.25 96 GLN A O 1
ATOM 786 N N . ALA A 1 97 ? 13.351 -14.399 0.606 1.00 94.75 97 ALA A N 1
ATOM 787 C CA . ALA A 1 97 ? 13.776 -14.926 -0.687 1.00 94.75 97 ALA A CA 1
ATOM 788 C C . ALA A 1 97 ? 13.576 -13.919 -1.841 1.00 94.75 97 ALA A C 1
ATOM 790 O O . ALA A 1 97 ? 14.317 -13.961 -2.826 1.00 94.75 97 ALA A O 1
ATOM 791 N N . SER A 1 98 ? 12.572 -13.042 -1.754 1.00 94.75 98 SER A N 1
ATOM 792 C CA . SER A 1 98 ? 12.305 -11.947 -2.699 1.00 94.75 98 SER A CA 1
ATOM 793 C C . SER A 1 98 ? 13.436 -10.913 -2.663 1.00 94.75 98 SER A C 1
ATOM 795 O O . SER A 1 98 ? 14.039 -10.613 -3.697 1.00 94.75 98 SER A O 1
ATOM 797 N N . ILE A 1 99 ? 13.815 -10.472 -1.458 1.00 94.75 99 ILE A N 1
ATOM 798 C CA . ILE A 1 99 ? 14.905 -9.519 -1.205 1.00 94.75 99 ILE A CA 1
ATOM 799 C C . ILE A 1 99 ? 16.228 -10.054 -1.759 1.00 94.75 99 ILE A C 1
ATOM 801 O O . ILE A 1 99 ? 16.896 -9.360 -2.525 1.00 94.75 99 ILE A O 1
ATOM 805 N N . GLU A 1 100 ? 16.577 -11.306 -1.455 1.00 96.88 100 GLU A N 1
ATOM 806 C CA . GLU A 1 100 ? 17.811 -11.934 -1.946 1.00 96.88 100 GLU A CA 1
ATOM 807 C C . GLU A 1 100 ? 17.866 -12.016 -3.476 1.00 96.88 100 GLU A C 1
ATOM 809 O O . GLU A 1 100 ? 18.926 -11.855 -4.086 1.00 96.88 100 GLU A O 1
ATOM 814 N N . LYS A 1 101 ? 16.728 -12.280 -4.130 1.00 97.06 101 LYS A N 1
ATOM 815 C CA . LYS A 1 101 ? 16.649 -12.287 -5.597 1.00 97.06 101 LYS A CA 1
ATOM 816 C C . LYS A 1 101 ? 16.845 -10.885 -6.159 1.00 97.06 101 LYS A C 1
ATOM 818 O O . LYS A 1 101 ? 17.572 -10.739 -7.139 1.00 97.06 101 LYS A O 1
ATOM 823 N N . ALA A 1 102 ? 16.235 -9.872 -5.551 1.00 95.19 102 ALA A N 1
ATOM 824 C CA . ALA A 1 102 ? 16.405 -8.490 -5.978 1.00 95.19 102 ALA A CA 1
ATOM 825 C C . ALA A 1 102 ? 17.866 -8.030 -5.827 1.00 95.19 102 ALA A C 1
ATOM 827 O O . ALA A 1 102 ? 18.418 -7.430 -6.747 1.00 95.19 102 ALA A O 1
ATOM 828 N N . GLU A 1 103 ? 18.525 -8.378 -4.718 1.00 95.62 103 GLU A N 1
ATOM 829 C CA . GLU A 1 103 ? 19.950 -8.100 -4.493 1.00 95.62 103 GLU A CA 1
ATOM 830 C C . GLU A 1 103 ? 20.834 -8.755 -5.562 1.00 95.62 103 GLU A C 1
ATOM 832 O O . GLU A 1 103 ? 21.621 -8.061 -6.204 1.00 95.62 103 GLU A O 1
ATOM 837 N N . LYS A 1 104 ? 20.622 -10.046 -5.857 1.00 96.19 104 LYS A N 1
ATOM 838 C CA . LYS A 1 104 ? 21.334 -10.752 -6.939 1.00 96.19 104 LYS A CA 1
ATOM 839 C C . LYS A 1 104 ? 21.123 -10.107 -8.305 1.00 96.19 104 LYS A C 1
ATOM 841 O O . LYS A 1 104 ? 22.055 -10.035 -9.101 1.00 96.19 104 LYS A O 1
ATOM 846 N N . VAL A 1 105 ? 19.906 -9.645 -8.599 1.00 95.38 105 VAL A N 1
ATOM 847 C CA . VAL A 1 105 ? 19.628 -8.936 -9.854 1.00 95.38 105 VAL A CA 1
ATOM 848 C C . VAL A 1 105 ? 20.450 -7.650 -9.922 1.00 95.38 105 VAL A C 1
ATOM 850 O O . VAL A 1 105 ? 21.093 -7.414 -10.940 1.00 95.38 105 VAL A O 1
ATOM 853 N N . LEU A 1 106 ? 20.494 -6.860 -8.844 1.00 94.06 106 LEU A N 1
ATOM 854 C CA . LEU A 1 106 ? 21.205 -5.572 -8.778 1.00 94.06 106 LEU A CA 1
ATOM 855 C C . LEU A 1 106 ? 22.732 -5.672 -8.937 1.00 94.06 106 LEU A C 1
ATOM 857 O O . LEU A 1 106 ? 23.369 -4.674 -9.297 1.00 94.06 106 LEU A O 1
ATOM 861 N N . GLU A 1 107 ? 23.311 -6.852 -8.713 1.00 94.56 107 GLU A N 1
ATOM 862 C CA . GLU A 1 107 ? 24.734 -7.136 -8.937 1.00 94.56 107 GLU A CA 1
ATOM 863 C C . GLU A 1 107 ? 25.103 -7.238 -10.426 1.00 94.56 107 GLU A C 1
ATOM 865 O O . GLU A 1 107 ? 26.279 -7.120 -10.781 1.00 94.56 107 GLU A O 1
ATOM 870 N N . TYR A 1 108 ? 24.132 -7.430 -11.329 1.00 94.31 108 TYR A N 1
ATOM 871 C CA . TYR A 1 108 ? 24.448 -7.633 -12.738 1.00 94.31 108 TYR A CA 1
ATOM 872 C C . TYR A 1 108 ? 25.057 -6.379 -13.399 1.00 94.31 108 TYR A C 1
ATOM 874 O O . TYR A 1 108 ? 24.421 -5.320 -13.425 1.00 94.31 108 TYR A O 1
ATOM 882 N N . PRO A 1 109 ? 26.240 -6.487 -14.045 1.00 89.25 109 PRO A N 1
ATOM 883 C CA . PRO A 1 109 ? 26.953 -5.328 -14.589 1.00 89.25 109 PRO A CA 1
ATOM 884 C C . PRO A 1 109 ? 26.151 -4.507 -15.601 1.00 89.25 109 PRO A C 1
ATOM 886 O O . PRO A 1 109 ? 26.273 -3.286 -15.643 1.00 89.25 109 PRO A O 1
ATOM 889 N N . TRP A 1 110 ? 25.291 -5.140 -16.400 1.00 90.50 110 TRP A N 1
ATOM 890 C CA . TRP A 1 110 ? 24.507 -4.455 -17.431 1.00 90.50 110 TRP A CA 1
ATOM 891 C C . TRP A 1 110 ? 23.441 -3.503 -16.853 1.00 90.50 110 TRP A C 1
ATOM 893 O O . TRP A 1 110 ? 23.043 -2.554 -17.533 1.00 90.50 110 TRP A O 1
ATOM 903 N N . LEU A 1 111 ? 23.036 -3.674 -15.586 1.00 88.12 111 LEU A N 1
ATOM 904 C CA . LEU A 1 111 ? 22.126 -2.744 -14.906 1.00 88.12 111 LEU A CA 1
ATOM 905 C C . LEU A 1 111 ? 22.766 -1.390 -14.600 1.00 88.12 111 LEU A C 1
ATOM 907 O O . LEU A 1 111 ? 22.052 -0.408 -14.415 1.00 88.12 111 LEU A O 1
ATOM 911 N N . SER A 1 112 ? 24.099 -1.301 -14.562 1.00 77.56 112 SER A N 1
ATOM 912 C CA . SER A 1 112 ? 24.790 -0.010 -14.403 1.00 77.56 112 SER A CA 1
ATOM 913 C C . SER A 1 112 ? 24.469 0.970 -15.540 1.00 77.56 112 SER A C 1
ATOM 915 O O . SER A 1 112 ? 24.445 2.179 -15.327 1.00 77.56 112 SER A O 1
ATOM 917 N N . ASN A 1 113 ? 24.130 0.444 -16.721 1.00 82.88 113 ASN A N 1
ATOM 918 C CA . ASN A 1 113 ? 23.806 1.225 -17.914 1.00 82.88 113 ASN A CA 1
ATOM 919 C C . ASN A 1 113 ? 22.300 1.509 -18.070 1.00 82.88 113 ASN A C 1
ATOM 921 O O . ASN A 1 113 ? 21.899 2.168 -19.026 1.00 82.88 113 ASN A O 1
ATOM 925 N N . THR A 1 114 ? 21.449 1.015 -17.161 1.00 88.06 114 THR A N 1
ATOM 926 C CA . THR A 1 114 ? 19.982 1.147 -17.245 1.00 88.06 114 THR A CA 1
ATOM 927 C C . THR A 1 114 ? 19.398 1.676 -15.935 1.00 88.06 114 THR A C 1
ATOM 929 O O . THR A 1 114 ? 18.688 0.978 -15.215 1.00 88.06 114 THR A O 1
ATOM 932 N N . LYS A 1 115 ? 19.676 2.955 -15.642 1.00 87.00 115 LYS A N 1
ATOM 933 C CA . LYS A 1 115 ? 19.275 3.633 -14.394 1.00 87.00 115 LYS A CA 1
ATOM 934 C C . LYS A 1 115 ? 17.811 3.382 -14.003 1.00 87.00 115 LYS A C 1
ATOM 936 O O . LYS A 1 115 ? 17.559 2.943 -12.891 1.00 87.00 115 LYS A O 1
ATOM 941 N N . GLY A 1 116 ? 16.868 3.575 -14.928 1.00 85.31 116 GLY A N 1
ATOM 942 C CA . GLY A 1 116 ? 15.444 3.387 -14.629 1.00 85.31 116 GLY A CA 1
ATOM 943 C C . GLY A 1 116 ? 15.074 1.946 -14.264 1.00 85.31 116 GLY A C 1
ATOM 944 O O . GLY A 1 116 ? 14.238 1.730 -13.401 1.00 85.31 116 GLY A O 1
ATOM 945 N N . LEU A 1 117 ? 15.718 0.940 -14.865 1.00 88.81 117 LEU A N 1
ATOM 946 C CA . LEU A 1 117 ? 15.462 -0.454 -14.500 1.00 88.81 117 LEU A CA 1
ATOM 947 C C . LEU A 1 117 ? 16.044 -0.788 -13.125 1.00 88.81 117 LEU A C 1
ATOM 949 O O . LEU A 1 117 ? 15.394 -1.474 -12.343 1.00 88.81 117 LEU A O 1
ATOM 953 N N . ARG A 1 118 ? 17.240 -0.276 -12.816 1.00 92.12 118 ARG A N 1
ATOM 954 C CA . ARG A 1 118 ? 17.829 -0.388 -11.477 1.00 92.12 118 ARG A CA 1
ATOM 955 C C . ARG A 1 118 ? 16.898 0.204 -10.415 1.00 92.12 118 ARG A C 1
ATOM 957 O O . ARG A 1 118 ? 16.610 -0.484 -9.444 1.00 92.12 118 ARG A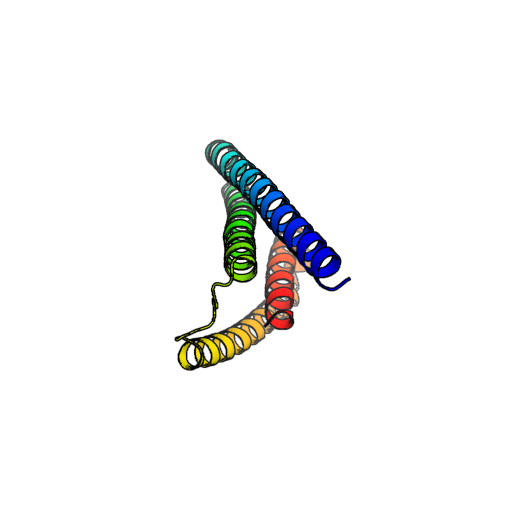 O 1
ATOM 964 N N . GLU A 1 119 ? 16.381 1.411 -10.641 1.00 90.69 119 GLU A N 1
ATOM 965 C CA . GLU A 1 119 ? 15.448 2.080 -9.720 1.00 90.69 119 GLU A CA 1
ATOM 966 C C . GLU A 1 119 ? 14.179 1.248 -9.483 1.00 90.69 119 GLU A C 1
ATOM 968 O O . GLU A 1 119 ? 13.740 1.116 -8.346 1.00 90.69 119 GLU A O 1
ATOM 973 N N . LEU A 1 120 ? 13.619 0.613 -10.520 1.00 90.81 120 LEU A N 1
ATOM 974 C CA . LEU A 1 120 ? 12.450 -0.266 -10.366 1.00 90.81 120 LEU A CA 1
ATOM 975 C C . LEU A 1 120 ? 12.735 -1.483 -9.475 1.00 90.81 120 LEU A C 1
ATOM 977 O O . LEU A 1 120 ? 11.895 -1.861 -8.661 1.00 90.81 120 LEU A O 1
ATOM 981 N N . ILE A 1 121 ? 13.912 -2.098 -9.621 1.00 93.62 121 ILE A N 1
ATOM 982 C CA . ILE A 1 121 ? 14.313 -3.241 -8.788 1.00 93.62 121 ILE A CA 1
ATOM 983 C C . ILE A 1 121 ? 14.600 -2.797 -7.347 1.00 93.62 121 ILE A C 1
ATOM 985 O O . ILE A 1 121 ? 14.269 -3.521 -6.411 1.00 93.62 121 ILE A O 1
ATOM 989 N N . GLU A 1 122 ? 15.180 -1.611 -7.151 1.00 93.12 122 GLU A N 1
ATOM 990 C CA . GLU A 1 122 ? 15.412 -1.035 -5.821 1.00 93.12 122 GLU A CA 1
ATOM 991 C C . GLU A 1 122 ? 14.096 -0.715 -5.105 1.00 93.12 122 GLU A C 1
ATOM 993 O O . GLU A 1 122 ? 13.941 -1.108 -3.951 1.00 93.12 122 GLU A O 1
ATOM 998 N N . VAL A 1 123 ? 13.129 -0.103 -5.800 1.00 90.56 123 VAL A N 1
ATOM 999 C CA . VAL A 1 123 ? 11.782 0.158 -5.265 1.00 90.56 123 VAL A CA 1
ATOM 1000 C C . VAL A 1 123 ? 11.117 -1.139 -4.816 1.00 90.56 123 VAL A C 1
ATOM 1002 O O . VAL A 1 123 ? 10.642 -1.205 -3.688 1.00 90.56 123 VAL A O 1
ATOM 1005 N N . TRP A 1 124 ? 11.139 -2.185 -5.649 1.00 92.19 124 T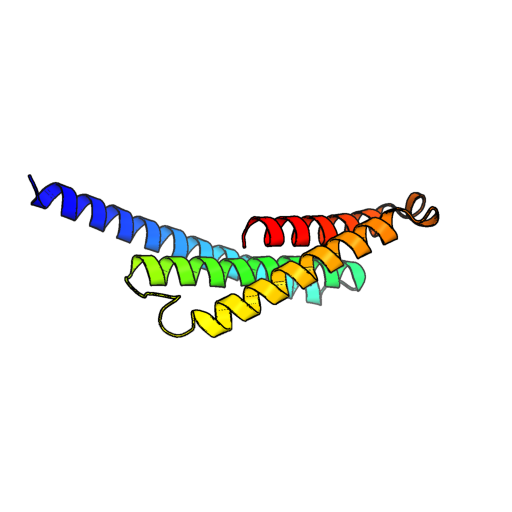RP A N 1
ATOM 1006 C CA . TRP A 1 124 ? 10.599 -3.493 -5.270 1.00 92.19 124 TRP A CA 1
ATOM 1007 C C . TRP A 1 124 ? 11.296 -4.068 -4.030 1.00 92.19 124 TRP A C 1
ATOM 1009 O O . TRP A 1 124 ? 10.628 -4.396 -3.056 1.00 92.19 124 TRP A O 1
ATOM 1019 N N . ARG A 1 125 ? 12.635 -4.136 -4.013 1.00 95.50 125 ARG A N 1
ATOM 1020 C CA . ARG A 1 125 ? 13.397 -4.652 -2.860 1.00 95.50 125 ARG A CA 1
ATOM 1021 C C . ARG A 1 125 ? 13.065 -3.901 -1.571 1.00 95.50 125 ARG A C 1
ATOM 1023 O O . ARG A 1 125 ? 12.954 -4.507 -0.506 1.00 95.50 125 ARG A O 1
ATOM 1030 N N . ASP A 1 126 ? 12.992 -2.577 -1.646 1.00 93.06 126 ASP A N 1
ATOM 1031 C CA . ASP A 1 126 ? 12.789 -1.737 -0.471 1.00 93.06 126 ASP A CA 1
ATOM 1032 C C . ASP A 1 126 ? 11.347 -1.825 0.055 1.00 93.06 126 ASP A C 1
ATOM 1034 O O . ASP A 1 126 ? 11.139 -1.693 1.265 1.00 93.06 126 ASP A O 1
ATOM 1038 N N . ASP A 1 127 ? 10.388 -2.143 -0.818 1.00 89.38 127 ASP A N 1
ATOM 1039 C CA . ASP A 1 127 ? 9.013 -2.493 -0.461 1.00 89.38 127 ASP A CA 1
ATOM 1040 C C . ASP A 1 127 ? 8.955 -3.791 0.362 1.00 89.38 127 ASP A C 1
ATOM 1042 O O . ASP A 1 127 ? 8.451 -3.790 1.485 1.00 89.38 127 ASP A O 1
ATOM 1046 N N . GLU A 1 128 ? 9.601 -4.857 -0.121 1.00 91.38 128 GLU A N 1
ATOM 1047 C CA . GLU A 1 128 ? 9.684 -6.148 0.585 1.00 91.38 128 GLU A CA 1
ATOM 1048 C C . GLU A 1 128 ? 10.403 -6.006 1.934 1.00 91.38 128 GLU A C 1
ATOM 1050 O O . GLU A 1 128 ? 9.972 -6.538 2.954 1.00 91.38 128 GLU A O 1
ATOM 1055 N N . ARG A 1 129 ? 11.481 -5.208 1.991 1.00 90.62 129 ARG A N 1
ATOM 1056 C CA . ARG A 1 129 ? 12.174 -4.894 3.254 1.00 90.62 129 ARG A CA 1
ATOM 1057 C C . ARG A 1 129 ? 11.286 -4.144 4.238 1.00 90.62 129 ARG A C 1
ATOM 1059 O O . ARG A 1 129 ? 11.514 -4.232 5.445 1.00 90.62 129 ARG A O 1
ATOM 1066 N N . ARG A 1 130 ? 10.347 -3.330 3.753 1.00 86.88 130 ARG A N 1
ATOM 1067 C CA . ARG A 1 130 ? 9.392 -2.633 4.616 1.00 86.88 130 ARG A CA 1
ATOM 1068 C C . ARG A 1 130 ? 8.398 -3.633 5.193 1.00 86.88 130 ARG A C 1
ATOM 1070 O O . ARG A 1 130 ? 8.230 -3.625 6.406 1.00 86.88 130 ARG A O 1
ATOM 1077 N N . HIS A 1 131 ? 7.812 -4.491 4.364 1.00 82.50 131 HIS A N 1
ATOM 1078 C CA . HIS A 1 131 ? 6.855 -5.499 4.817 1.00 82.50 131 HIS A CA 1
ATOM 1079 C C . HIS A 1 131 ? 7.479 -6.491 5.808 1.00 82.50 131 HIS A C 1
ATOM 1081 O O . HIS A 1 131 ? 6.959 -6.639 6.911 1.00 82.50 131 HIS A O 1
ATOM 1087 N N . HIS A 1 132 ? 8.679 -6.999 5.513 1.00 80.19 132 HIS A N 1
ATOM 1088 C CA . HIS A 1 132 ? 9.416 -7.908 6.397 1.00 80.19 132 HIS A CA 1
ATOM 1089 C C . HIS A 1 132 ? 9.711 -7.323 7.790 1.00 80.19 132 HIS A C 1
ATOM 1091 O O . HIS A 1 132 ? 9.839 -8.058 8.761 1.00 80.19 132 HIS A O 1
ATOM 1097 N N . ARG A 1 133 ? 9.851 -5.993 7.918 1.00 82.69 133 ARG A N 1
ATOM 1098 C CA . ARG A 1 133 ? 10.048 -5.323 9.221 1.00 82.69 133 ARG A CA 1
ATOM 1099 C C . ARG A 1 133 ? 8.747 -5.060 9.978 1.00 82.69 133 ARG A C 1
ATOM 1101 O O . ARG A 1 133 ? 8.803 -4.713 11.156 1.00 82.69 133 ARG A O 1
ATOM 1108 N N . SER A 1 134 ? 7.613 -5.094 9.288 1.00 71.19 134 SER A N 1
ATOM 1109 C CA . SER A 1 134 ? 6.294 -4.754 9.828 1.00 71.19 134 SER A CA 1
ATOM 1110 C C . SER A 1 134 ? 5.475 -5.980 10.239 1.00 71.19 134 SER A C 1
ATOM 1112 O O . SER A 1 134 ? 4.409 -5.798 10.828 1.00 71.19 134 SER A O 1
ATOM 1114 N N . LEU A 1 135 ? 5.971 -7.188 9.953 1.00 65.94 135 LEU A N 1
ATOM 1115 C CA . LEU A 1 135 ? 5.387 -8.487 10.300 1.00 65.94 135 LEU A CA 1
ATOM 1116 C C . LEU A 1 135 ? 6.233 -9.216 11.351 1.00 65.94 135 LEU A C 1
ATOM 1118 O O . LEU A 1 135 ? 5.624 -9.942 12.171 1.00 65.94 135 LEU A O 1
#

Radius of gyration: 20.37 Å; chains: 1; bounding box: 44×34×62 Å

Secondary structure (DSSP, 8-state):
-HHHHHHHHHHHHHHHHHHHHHHHHHHHHHHHHHHHHHHH---HHHHHHHHHHHHHHHHHHHHHHHHHHHHTT--TTSS-HHHHHHHHHHHHHHHHHHHHHHHHHHT-GGGGG-HHHHHHHHHHHHHHHHHHHH-

Foldseek 3Di:
DVVVVVVVVVVVLVVLLVVLVVLLVVLVVLLVVLVVVLVVDPDPVVSVVSVVVNVVSVVSNVVSVVVNCVSVPDPPCPPCVPVVVVVVVVLLVVLVVLLVVLVVVLPDPVVVVVVVVNVVSVVSNVVSVVSNVVD

Sequence (135 aa):
MASVIGEREREQREEAVRLLKEQIETEGLLVAEYKEFGEKVSNLGVRRMLHAIMFDSQKHIEVLQAAIDNIMGQDILRGDREELREGLRRHIELEQASIEKAEKVLEYPWLSNTKGLRELIEVWRDDERRHHRSL